Protein AF-A0A0D6KQW9-F1 (afdb_monomer)

Mean predicted aligned error: 8.4 Å

Radius of gyration: 13.54 Å; Cα contacts (8 Å, |Δi|>4): 49; chains: 1; bounding box: 40×24×40 Å

Nearest PDB structures (foldseek):
  3woz-assembly4_D  TM=4.435E-01  e=6.907E+00  Mus musculus
  7u7n-assembly1_D  TM=2.403E-01  e=8.223E+00  Homo sapiens

Foldseek 3Di:
DDDPDDPPDDPLVDDDLVNLVPDDLVNLVVLLVCLVVVPDPDPVVNVSSLSVLVVNCVRPVVSCVVPVVSNPPDDPPPD

pLDDT: mean 82.42, std 18.72, range [35.38, 97.62]

Sequence (79 aa):
MLHKGGASIMKTLGISRKEIAAMTAAEVEELAARLELDNYSNAFEGLNDWHLLRAIAFQRPELVESYIHLLDLEPYDEA

Secondary structure (DSSP, 8-state):
-----------SS---HHHHHH--HHHHHHHHHHHHHT--SSHHHHHHHHHHHHHHHHH-GGGTGGGGGGGT-------

Solvent-accessible surface area (backbone atoms only — not comparable to full-atom values): 5218 Å² total; per-residue (Å²): 137,84,81,86,75,75,91,84,78,78,70,60,88,70,78,46,73,70,56,60,71,68,61,49,63,66,61,44,50,55,51,51,52,50,61,74,63,65,78,55,98,44,73,65,58,50,53,30,54,50,53,47,55,51,56,36,43,77,75,45,42,87,66,30,65,96,50,48,84,77,64,74,72,70,79,84,79,85,125

Structure (mmCIF, N/CA/C/O backbone):
data_AF-A0A0D6KQW9-F1
#
_entry.id   AF-A0A0D6KQW9-F1
#
loop_
_atom_site.group_PDB
_atom_site.id
_atom_site.type_symbol
_atom_site.label_atom_id
_atom_site.label_alt_id
_atom_site.label_comp_id
_atom_site.label_asym_id
_atom_site.label_entity_id
_atom_site.label_seq_id
_atom_site.pdbx_PDB_ins_code
_atom_site.Cartn_x
_atom_site.Cartn_y
_atom_site.Cartn_z
_atom_site.occupancy
_atom_site.B_iso_or_equiv
_atom_site.auth_seq_id
_atom_site.auth_comp_id
_atom_site.auth_asym_id
_atom_site.auth_atom_id
_atom_site.pdbx_PDB_model_num
ATOM 1 N N . MET A 1 1 ? -22.477 -8.493 -20.825 1.00 38.19 1 MET A N 1
ATOM 2 C CA . MET A 1 1 ? -21.141 -8.839 -20.297 1.00 38.19 1 MET A CA 1
ATOM 3 C C . MET A 1 1 ? -20.342 -7.545 -20.223 1.00 38.19 1 MET A C 1
ATOM 5 O O . MET A 1 1 ? -19.783 -7.120 -21.222 1.00 38.19 1 MET A O 1
ATOM 9 N N . LEU A 1 2 ? -20.435 -6.823 -19.105 1.00 35.38 2 LEU A N 1
ATOM 10 C CA . LEU A 1 2 ? -19.791 -5.516 -18.947 1.00 35.38 2 LEU A CA 1
ATOM 11 C C . LEU A 1 2 ? -18.381 -5.748 -18.398 1.00 35.38 2 LEU A C 1
ATOM 13 O O . LEU A 1 2 ? -18.233 -6.093 -17.232 1.00 35.38 2 LEU A O 1
ATOM 17 N N . HIS A 1 3 ? -17.365 -5.592 -19.247 1.00 43.06 3 HIS A N 1
ATOM 18 C CA . HIS A 1 3 ? -15.988 -5.415 -18.791 1.00 43.06 3 HIS A CA 1
ATOM 19 C C . HIS A 1 3 ? -15.894 -4.023 -18.163 1.00 43.06 3 HIS A C 1
ATOM 21 O O . HIS A 1 3 ? -15.936 -3.019 -18.875 1.00 43.06 3 HIS A O 1
ATOM 27 N N . LYS A 1 4 ? -15.802 -3.946 -16.832 1.00 47.00 4 LYS A N 1
ATOM 28 C CA . LYS A 1 4 ? -15.371 -2.719 -16.159 1.00 47.00 4 LYS A CA 1
ATOM 29 C C . LYS A 1 4 ? -13.855 -2.631 -16.292 1.00 47.00 4 LYS A C 1
ATOM 31 O O . LYS A 1 4 ? -13.118 -3.110 -15.444 1.00 47.00 4 LYS A O 1
ATOM 36 N N . GLY A 1 5 ? -13.414 -2.088 -17.422 1.00 41.50 5 GLY A N 1
ATOM 37 C CA . GLY A 1 5 ? -12.024 -1.726 -17.638 1.00 41.50 5 GLY A CA 1
ATOM 38 C C . GLY A 1 5 ? -11.657 -0.470 -16.852 1.00 41.50 5 GLY A C 1
ATOM 39 O O . GLY A 1 5 ? -12.367 0.532 -16.918 1.00 41.50 5 GLY A O 1
ATOM 40 N N . GLY A 1 6 ? -10.514 -0.545 -16.173 1.00 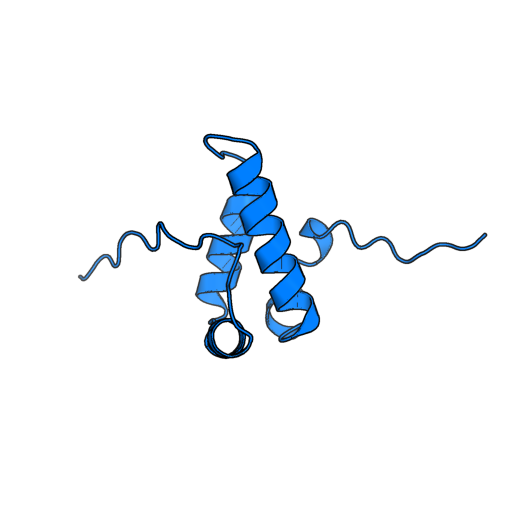44.56 6 GLY A N 1
ATOM 41 C CA . GLY A 1 6 ? -9.584 0.567 -16.020 1.00 44.56 6 GLY A CA 1
ATOM 42 C C . GLY A 1 6 ? -9.917 1.597 -14.948 1.00 44.56 6 GLY A C 1
ATOM 43 O O . GLY A 1 6 ? -10.191 2.748 -15.274 1.00 44.56 6 GLY A O 1
ATOM 44 N N . ALA A 1 7 ? -9.734 1.244 -13.675 1.00 47.03 7 ALA A N 1
ATOM 45 C CA . ALA A 1 7 ? -9.412 2.236 -12.651 1.00 47.03 7 ALA A CA 1
ATOM 46 C C . ALA A 1 7 ? -7.918 2.619 -12.743 1.00 47.03 7 ALA A C 1
ATOM 48 O O . ALA A 1 7 ? -7.143 2.430 -11.814 1.00 47.03 7 ALA A O 1
ATOM 49 N N . SER A 1 8 ? -7.493 3.152 -13.893 1.00 55.22 8 SER A N 1
ATOM 50 C CA . SER A 1 8 ? -6.227 3.882 -13.987 1.00 55.22 8 SER A CA 1
ATOM 51 C C . SER A 1 8 ? -6.513 5.320 -13.567 1.00 55.22 8 SER A C 1
ATOM 53 O O . SER A 1 8 ? -6.902 6.116 -14.408 1.00 55.22 8 SER A O 1
ATOM 55 N N . ILE A 1 9 ? -6.458 5.603 -12.260 1.00 49.03 9 ILE A N 1
ATOM 56 C CA . ILE A 1 9 ? -6.118 6.908 -11.653 1.00 49.03 9 ILE A CA 1
ATOM 57 C C . ILE A 1 9 ? -6.270 6.845 -10.117 1.00 49.03 9 ILE A C 1
ATOM 59 O O . ILE A 1 9 ? -7.172 7.455 -9.551 1.00 49.03 9 ILE A O 1
ATOM 63 N N . MET A 1 10 ? -5.371 6.181 -9.390 1.00 52.38 10 MET A N 1
ATOM 64 C CA . MET A 1 10 ? -5.167 6.547 -7.979 1.00 52.38 10 MET A CA 1
ATOM 65 C C . MET A 1 10 ? -3.799 7.195 -7.831 1.00 52.38 10 MET A C 1
ATOM 67 O O . MET A 1 10 ? -2.781 6.547 -7.632 1.00 52.38 10 MET A O 1
ATOM 71 N N . LYS A 1 11 ? -3.786 8.526 -7.985 1.00 56.59 11 LYS A N 1
ATOM 72 C CA . LYS A 1 11 ? -2.659 9.364 -7.576 1.00 56.59 11 LYS A CA 1
ATOM 73 C C . LYS A 1 11 ? -2.616 9.344 -6.052 1.00 56.59 11 LYS A C 1
ATOM 75 O O . LYS A 1 11 ? -3.399 10.016 -5.393 1.00 56.59 11 LYS A O 1
ATOM 80 N N . THR A 1 12 ? -1.692 8.585 -5.499 1.00 55.47 12 THR A N 1
ATOM 81 C CA . THR A 1 12 ? -1.541 8.280 -4.064 1.00 55.47 12 THR A CA 1
ATOM 82 C C . THR A 1 12 ? -1.235 9.462 -3.158 1.00 55.47 12 THR A C 1
ATOM 84 O O . THR A 1 12 ? -1.204 9.323 -1.940 1.00 55.47 12 THR A O 1
ATOM 87 N N . LEU A 1 13 ? -1.058 10.653 -3.714 1.00 54.97 13 LEU A N 1
ATOM 88 C CA . LEU A 1 13 ? -0.939 11.891 -2.958 1.00 54.97 13 LEU A CA 1
ATOM 89 C C . LEU A 1 13 ? -2.335 12.501 -2.765 1.00 54.97 13 LEU A C 1
ATOM 91 O O . LEU A 1 13 ? -2.653 13.522 -3.368 1.00 54.97 13 LEU A O 1
ATOM 95 N N . GLY A 1 14 ? -3.191 11.860 -1.962 1.00 61.47 14 GLY A N 1
ATOM 96 C CA . GLY A 1 14 ? -4.485 12.461 -1.604 1.00 61.47 14 GLY A CA 1
ATOM 97 C C . GLY A 1 14 ? -5.631 11.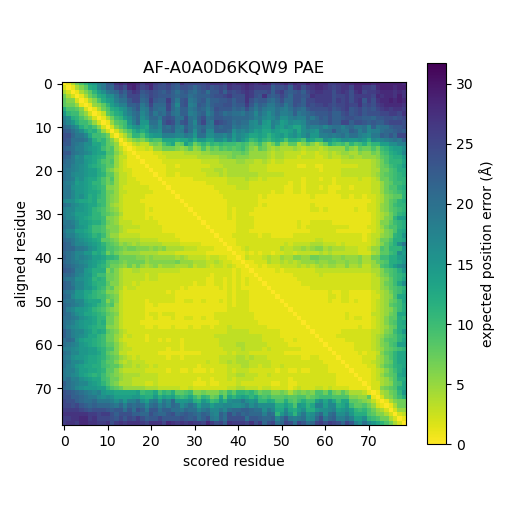533 -1.220 1.00 61.47 14 GLY A C 1
ATOM 98 O O . GLY A 1 14 ? -6.716 12.045 -0.956 1.00 61.47 14 GLY A O 1
ATOM 99 N N . ILE A 1 15 ? -5.430 10.214 -1.168 1.00 77.12 15 ILE A N 1
ATOM 100 C CA . ILE A 1 15 ? -6.500 9.295 -0.763 1.00 77.12 15 ILE A CA 1
ATOM 101 C C . ILE A 1 15 ? -6.913 9.573 0.685 1.00 77.12 15 ILE A C 1
ATOM 103 O O . ILE A 1 15 ? -6.124 9.482 1.629 1.00 77.12 15 ILE A O 1
ATOM 107 N N . SER A 1 16 ? -8.178 9.935 0.853 1.00 84.19 16 SER A N 1
ATOM 108 C CA . SER A 1 16 ? -8.780 10.215 2.145 1.00 84.19 16 SER A CA 1
ATOM 109 C C . SER A 1 16 ? -9.117 8.925 2.897 1.00 84.19 16 SER A C 1
ATOM 111 O O . SER A 1 16 ? -9.354 7.868 2.311 1.00 84.19 16 SER A O 1
ATOM 113 N N . ARG A 1 17 ? -9.253 9.021 4.227 1.00 83.88 17 ARG A N 1
ATOM 114 C CA . ARG A 1 17 ? -9.754 7.902 5.050 1.00 83.88 17 ARG A CA 1
ATOM 115 C C . ARG A 1 17 ? -11.101 7.362 4.561 1.00 83.88 17 ARG A C 1
ATOM 117 O O . ARG A 1 17 ? -11.370 6.172 4.677 1.00 83.88 17 ARG A O 1
ATOM 124 N N . LYS A 1 18 ? -11.956 8.241 4.026 1.00 88.56 18 LYS A N 1
ATOM 125 C CA . LYS A 1 18 ? -13.280 7.872 3.512 1.00 88.56 18 LYS A CA 1
ATOM 126 C C . LYS A 1 18 ? -13.174 6.992 2.266 1.00 88.56 18 LYS A C 1
ATOM 128 O O . LYS A 1 18 ? -13.972 6.075 2.121 1.00 88.56 18 LYS A O 1
ATOM 133 N N . GLU A 1 19 ? -12.206 7.265 1.397 1.00 90.94 19 GLU A N 1
ATOM 134 C CA . GLU A 1 19 ? -11.948 6.445 0.210 1.00 90.94 19 GLU A CA 1
ATOM 135 C C . GLU A 1 19 ? -11.418 5.068 0.608 1.00 90.94 19 GLU A C 1
ATOM 137 O O . GLU A 1 19 ? -11.983 4.070 0.179 1.00 90.94 19 GLU A O 1
ATOM 142 N N . ILE A 1 20 ? -10.450 4.996 1.531 1.00 92.44 20 ILE A N 1
ATOM 143 C CA . ILE A 1 20 ? -9.943 3.710 2.052 1.00 92.44 20 ILE A CA 1
ATOM 144 C C . ILE A 1 20 ? -11.050 2.904 2.738 1.00 92.44 20 ILE A C 1
ATOM 146 O O . ILE A 1 20 ? -11.142 1.693 2.559 1.00 92.44 20 ILE A O 1
ATOM 150 N N . ALA A 1 21 ? -11.941 3.564 3.481 1.00 91.31 21 ALA A N 1
ATOM 151 C CA . ALA A 1 21 ? -13.078 2.895 4.107 1.00 91.31 21 ALA A CA 1
ATOM 152 C C . ALA A 1 21 ? -14.053 2.271 3.089 1.00 91.31 21 ALA A C 1
ATOM 154 O O . ALA A 1 21 ? -14.733 1.305 3.434 1.00 91.31 21 ALA A O 1
ATOM 155 N N . ALA A 1 22 ? -14.119 2.807 1.866 1.00 94.56 22 ALA A N 1
ATOM 156 C CA . ALA A 1 22 ? -14.985 2.321 0.796 1.00 94.56 22 ALA A CA 1
ATOM 157 C C . ALA A 1 22 ? -14.338 1.238 -0.085 1.00 94.56 22 ALA A C 1
ATOM 159 O O . ALA A 1 22 ? -15.054 0.625 -0.876 1.00 94.56 22 ALA A O 1
ATOM 160 N N . MET A 1 23 ? -13.030 0.992 0.051 1.00 95.06 23 MET A N 1
ATOM 161 C CA . MET A 1 23 ? -12.329 -0.015 -0.745 1.00 95.06 23 MET A CA 1
ATOM 162 C C . MET A 1 23 ? -12.822 -1.428 -0.432 1.00 95.06 23 MET A C 1
ATOM 164 O O . MET A 1 23 ? -13.089 -1.798 0.717 1.00 95.06 23 MET A O 1
ATOM 168 N N . THR A 1 24 ? -12.919 -2.226 -1.487 1.00 96.62 24 THR A N 1
ATOM 169 C CA . THR A 1 24 ? -13.320 -3.629 -1.444 1.00 96.62 24 THR A CA 1
ATOM 170 C C . THR A 1 24 ? -12.110 -4.559 -1.460 1.00 96.62 24 THR A C 1
ATOM 172 O O . THR A 1 24 ? -11.031 -4.186 -1.910 1.00 96.62 24 THR A O 1
ATOM 175 N N . ALA A 1 25 ? -12.295 -5.807 -1.020 1.00 96.69 25 ALA A N 1
ATOM 176 C CA . ALA A 1 25 ? -11.235 -6.818 -1.068 1.00 96.69 25 ALA A CA 1
ATOM 177 C C . ALA A 1 25 ? -10.707 -7.058 -2.495 1.00 96.69 25 ALA A C 1
ATOM 179 O O . ALA A 1 25 ? -9.506 -7.216 -2.668 1.00 96.69 25 ALA A O 1
ATOM 180 N N . ALA A 1 26 ? -11.579 -7.010 -3.510 1.00 97.31 26 ALA A N 1
ATOM 181 C CA . ALA A 1 26 ? -11.185 -7.171 -4.911 1.00 97.31 26 ALA A CA 1
ATOM 182 C C . ALA A 1 26 ? -10.279 -6.026 -5.400 1.00 97.31 26 ALA A C 1
ATOM 184 O O . ALA A 1 26 ? -9.295 -6.266 -6.088 1.00 97.31 26 ALA A O 1
ATOM 185 N N . GLU A 1 27 ? -10.562 -4.781 -5.006 1.00 96.81 27 GLU A N 1
ATOM 186 C CA . GLU A 1 27 ? -9.697 -3.640 -5.345 1.00 96.81 27 GLU A CA 1
ATOM 187 C C . GLU A 1 27 ? -8.325 -3.737 -4.660 1.00 96.81 27 GLU A C 1
ATOM 189 O O . GLU A 1 27 ? -7.314 -3.338 -5.239 1.00 96.81 27 GLU A O 1
ATOM 194 N N . VAL A 1 28 ? -8.274 -4.279 -3.437 1.00 97.06 28 VAL A N 1
ATOM 195 C CA . VAL A 1 28 ? -7.010 -4.522 -2.722 1.00 97.06 28 VAL A CA 1
ATOM 196 C C . VAL A 1 28 ? -6.237 -5.697 -3.330 1.00 97.06 28 VAL A C 1
ATOM 198 O O . VAL A 1 28 ? -5.019 -5.615 -3.449 1.00 97.06 28 VAL A O 1
ATOM 201 N N . GLU A 1 29 ? -6.922 -6.746 -3.784 1.00 97.62 29 GLU A N 1
ATOM 202 C CA . GLU A 1 29 ? -6.318 -7.855 -4.533 1.00 97.62 29 GLU A CA 1
ATOM 203 C C . GLU A 1 29 ? -5.698 -7.367 -5.851 1.00 97.62 29 GLU A C 1
ATOM 205 O O . GLU A 1 29 ? -4.546 -7.681 -6.145 1.00 97.62 29 GLU A O 1
ATOM 210 N N . GLU A 1 30 ? -6.403 -6.525 -6.613 1.00 97.50 30 GLU A N 1
ATOM 211 C CA . GLU A 1 30 ? -5.858 -5.916 -7.832 1.00 97.50 30 GLU A CA 1
ATOM 212 C C . GLU A 1 30 ? -4.645 -5.018 -7.544 1.00 97.50 30 GLU A C 1
ATOM 214 O O . GLU A 1 30 ? -3.704 -4.980 -8.336 1.00 97.50 30 GLU A O 1
ATOM 219 N N . LEU A 1 31 ? -4.656 -4.279 -6.430 1.00 96.44 31 LEU A N 1
ATOM 220 C CA . LEU A 1 31 ? -3.518 -3.477 -5.974 1.00 96.44 31 LEU A CA 1
ATOM 221 C C . LEU A 1 31 ? -2.305 -4.355 -5.640 1.00 96.44 31 LEU A C 1
ATOM 223 O O . LEU A 1 31 ? -1.208 -4.091 -6.132 1.00 96.44 31 LEU A O 1
ATOM 227 N N . ALA A 1 32 ? -2.504 -5.410 -4.849 1.00 96.88 32 ALA A N 1
ATOM 228 C CA . ALA A 1 32 ? -1.451 -6.355 -4.495 1.00 96.88 32 ALA A CA 1
ATOM 229 C C . ALA A 1 32 ? -0.879 -7.047 -5.741 1.00 96.88 32 ALA A C 1
ATOM 231 O O . ALA A 1 32 ? 0.336 -7.119 -5.897 1.00 96.88 32 ALA A O 1
ATOM 232 N N . ALA A 1 33 ? -1.732 -7.456 -6.685 1.00 97.19 33 ALA A N 1
ATOM 233 C CA . ALA A 1 33 ? -1.297 -8.073 -7.936 1.00 97.19 33 ALA A CA 1
ATOM 234 C C . ALA A 1 33 ? -0.402 -7.149 -8.782 1.00 97.19 33 ALA A C 1
ATOM 236 O O . ALA A 1 33 ? 0.544 -7.624 -9.410 1.00 97.19 33 ALA A O 1
ATOM 237 N N . ARG A 1 34 ? -0.663 -5.832 -8.799 1.00 96.62 34 ARG A N 1
AT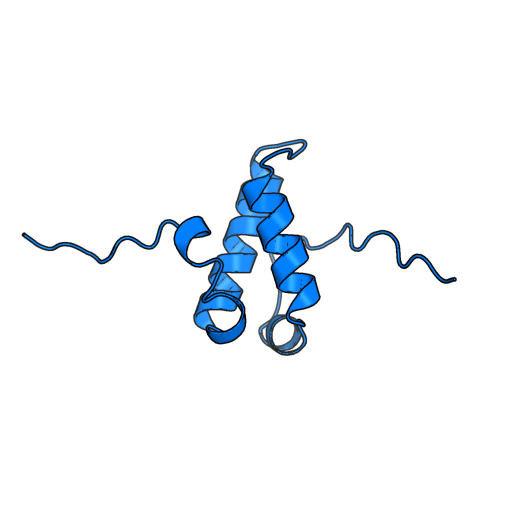OM 238 C CA . ARG A 1 34 ? 0.219 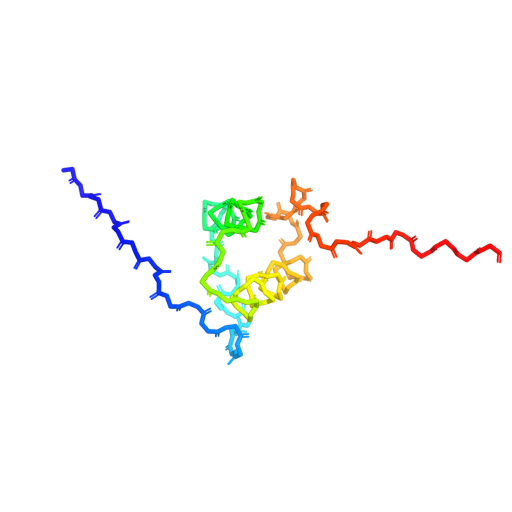-4.871 -9.486 1.00 96.62 34 ARG A CA 1
AT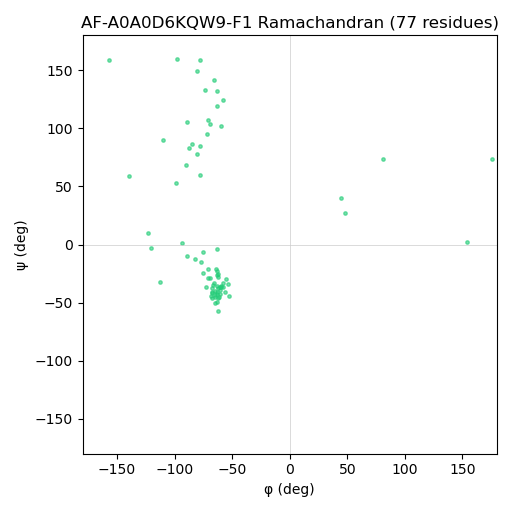OM 239 C C . ARG A 1 34 ? 1.580 -4.756 -8.807 1.00 96.62 34 ARG A C 1
ATOM 241 O O . ARG A 1 34 ? 2.587 -4.691 -9.504 1.00 96.62 34 ARG A O 1
ATOM 248 N N . LEU A 1 35 ? 1.613 -4.748 -7.473 1.00 95.56 35 LEU A N 1
ATOM 249 C CA . LEU A 1 35 ? 2.853 -4.708 -6.692 1.00 95.56 35 LEU A CA 1
ATOM 250 C C . LEU A 1 35 ? 3.696 -5.971 -6.883 1.00 95.56 35 LEU A C 1
ATOM 252 O O . LEU A 1 35 ? 4.891 -5.854 -7.112 1.00 95.56 35 LEU A O 1
ATOM 256 N N . GLU A 1 36 ? 3.071 -7.147 -6.876 1.00 95.81 36 GLU A N 1
ATOM 257 C CA . GLU A 1 36 ? 3.735 -8.432 -7.144 1.00 95.81 36 GLU A CA 1
ATOM 258 C C . GLU A 1 36 ? 4.310 -8.509 -8.560 1.00 95.81 36 GLU A C 1
ATOM 260 O O . GLU A 1 36 ? 5.399 -9.035 -8.781 1.00 95.81 36 GLU A O 1
ATOM 265 N N . LEU A 1 37 ? 3.567 -7.996 -9.545 1.00 96.31 37 LEU A N 1
ATOM 266 C CA . LEU A 1 37 ? 4.011 -8.018 -10.933 1.00 96.31 37 LEU A CA 1
ATOM 267 C C . LEU A 1 37 ? 5.206 -7.081 -11.173 1.00 96.31 37 LEU A C 1
ATOM 269 O O . LEU A 1 37 ? 5.977 -7.327 -12.099 1.00 96.31 37 LEU A O 1
ATOM 273 N N . ASP A 1 38 ? 5.311 -6.00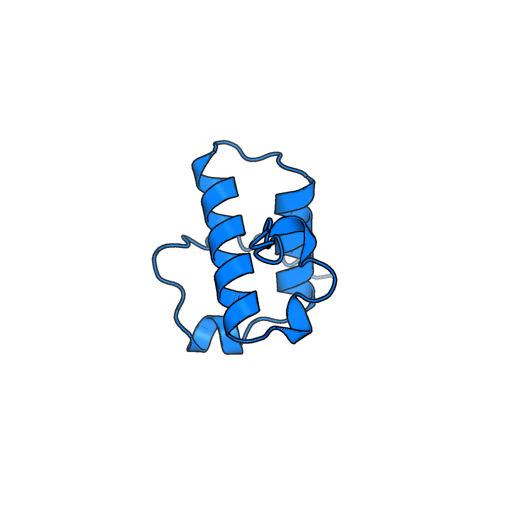0 -10.392 1.00 92.69 38 ASP A N 1
ATOM 274 C CA . ASP A 1 38 ? 6.357 -4.967 -10.463 1.00 92.69 38 ASP A CA 1
ATOM 275 C C . ASP A 1 38 ? 6.622 -4.430 -11.890 1.00 92.69 38 ASP A C 1
ATOM 277 O O . ASP A 1 38 ? 7.704 -3.968 -12.243 1.00 92.69 38 ASP A O 1
ATOM 281 N N . ASN A 1 39 ? 5.608 -4.480 -12.759 1.00 93.62 39 ASN A N 1
ATOM 282 C CA . ASN A 1 39 ? 5.714 -4.077 -14.164 1.00 93.62 39 ASN A CA 1
ATOM 283 C C . ASN A 1 39 ? 5.183 -2.654 -14.372 1.00 93.62 39 ASN A C 1
ATOM 285 O O . ASN A 1 39 ? 4.290 -2.402 -15.189 1.00 93.62 39 ASN A O 1
ATOM 289 N N . TYR A 1 40 ? 5.699 -1.724 -13.575 1.00 93.06 40 TYR A N 1
ATOM 290 C CA . TYR A 1 40 ? 5.328 -0.317 -13.647 1.00 93.06 40 TYR A CA 1
ATOM 291 C C . TYR A 1 40 ? 6.065 0.397 -14.778 1.00 93.06 40 TYR A C 1
ATOM 293 O O . TYR A 1 40 ? 7.213 0.092 -15.099 1.00 93.06 40 TYR A O 1
ATOM 301 N N . SER A 1 41 ? 5.428 1.420 -15.355 1.00 91.56 41 SER A N 1
ATOM 302 C CA . SER A 1 41 ? 6.078 2.226 -16.399 1.00 91.56 41 SER A CA 1
ATOM 303 C C . SER A 1 41 ? 7.191 3.111 -15.828 1.00 91.56 41 SER A C 1
ATOM 305 O O . SER A 1 41 ? 8.066 3.569 -16.562 1.00 91.56 41 SER A O 1
ATOM 307 N N . ASN A 1 42 ? 7.150 3.387 -14.520 1.00 91.31 42 ASN A N 1
ATOM 308 C CA . ASN A 1 42 ? 8.192 4.090 -13.781 1.00 91.31 42 ASN A CA 1
ATOM 309 C C . ASN A 1 42 ? 8.138 3.750 -12.278 1.00 91.31 42 ASN A C 1
ATOM 311 O O . ASN A 1 42 ? 7.091 3.379 -11.753 1.00 91.31 42 ASN A O 1
ATOM 315 N N . ALA A 1 43 ? 9.250 3.964 -11.569 1.00 86.19 43 ALA A N 1
ATOM 316 C CA . ALA A 1 43 ? 9.380 3.623 -10.149 1.00 86.19 43 ALA A CA 1
ATOM 317 C C . ALA A 1 43 ? 8.411 4.378 -9.215 1.00 86.19 43 ALA A C 1
ATOM 319 O O . ALA A 1 43 ? 8.074 3.876 -8.143 1.00 86.19 43 ALA A O 1
ATOM 320 N N . PHE A 1 44 ?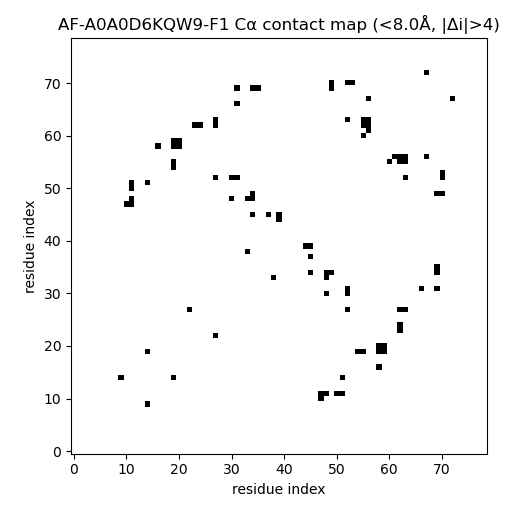 7.937 5.572 -9.595 1.00 90.19 44 PHE A N 1
ATOM 321 C CA . PHE A 1 44 ? 7.006 6.325 -8.751 1.00 90.19 44 PHE A CA 1
ATOM 322 C C . PHE A 1 44 ? 5.620 5.688 -8.716 1.00 90.19 44 PHE A C 1
ATOM 324 O O . PHE A 1 44 ? 4.936 5.835 -7.712 1.00 90.19 44 PHE A O 1
ATOM 331 N N . GLU A 1 45 ? 5.197 4.985 -9.769 1.00 90.38 45 GLU A N 1
ATOM 332 C CA . GLU A 1 45 ? 3.920 4.259 -9.782 1.00 90.38 45 GLU A CA 1
ATOM 333 C C . GLU A 1 45 ? 3.928 3.069 -8.817 1.00 90.38 45 GLU A C 1
ATOM 335 O O . GLU A 1 45 ? 2.973 2.905 -8.062 1.00 90.38 45 GLU A O 1
ATOM 340 N N . GLY A 1 46 ? 5.029 2.316 -8.756 1.00 91.19 46 GLY A N 1
ATOM 341 C CA . GLY A 1 46 ? 5.184 1.246 -7.767 1.00 91.19 46 GLY A CA 1
ATOM 342 C C . GLY A 1 46 ? 5.220 1.781 -6.336 1.00 91.19 46 GLY A C 1
ATOM 343 O O . GLY A 1 46 ? 4.490 1.303 -5.470 1.00 91.19 46 GLY A O 1
ATOM 344 N N . LEU A 1 47 ? 5.986 2.853 -6.094 1.00 91.44 47 LEU A N 1
ATOM 345 C CA . LEU A 1 47 ? 6.032 3.515 -4.783 1.00 91.44 47 LEU A CA 1
ATOM 346 C C . LEU A 1 47 ? 4.654 4.044 -4.350 1.00 91.44 47 LEU A C 1
ATOM 348 O O . LEU A 1 47 ? 4.294 4.019 -3.173 1.00 91.44 47 LEU A O 1
ATOM 352 N N . ASN A 1 48 ? 3.882 4.524 -5.317 1.00 93.12 48 ASN A N 1
ATOM 353 C CA . ASN A 1 48 ? 2.521 4.989 -5.142 1.00 93.12 48 ASN A CA 1
ATOM 354 C C . ASN A 1 48 ? 1.601 3.854 -4.669 1.00 93.12 48 ASN A C 1
ATOM 356 O O . ASN A 1 48 ? 1.029 3.947 -3.584 1.00 93.12 48 ASN A O 1
ATOM 360 N N . ASP A 1 49 ? 1.520 2.756 -5.413 1.00 94.94 49 ASP A N 1
ATOM 361 C CA . ASP A 1 49 ? 0.708 1.604 -5.013 1.00 94.94 49 ASP A CA 1
ATOM 362 C C . ASP A 1 49 ? 1.166 1.017 -3.661 1.00 94.94 49 ASP A C 1
ATOM 364 O O . ASP A 1 49 ? 0.332 0.681 -2.815 1.00 94.94 49 ASP A O 1
ATOM 368 N N . TRP A 1 50 ? 2.475 1.012 -3.384 1.00 94.50 50 TRP A N 1
ATOM 369 C CA . TRP A 1 50 ? 3.019 0.577 -2.095 1.00 94.50 50 TRP A CA 1
ATOM 370 C C . TRP A 1 50 ? 2.542 1.465 -0.937 1.00 94.50 50 TRP A C 1
ATOM 372 O O . TRP A 1 50 ? 2.076 0.973 0.094 1.00 94.50 50 TRP A O 1
ATOM 382 N N . HIS A 1 51 ? 2.580 2.792 -1.106 1.00 93.31 51 HIS A N 1
ATOM 383 C CA . HIS A 1 51 ? 2.066 3.728 -0.106 1.00 93.31 51 HIS A CA 1
ATOM 384 C C . HIS A 1 51 ? 0.559 3.579 0.129 1.00 93.31 51 HIS A C 1
ATOM 386 O O . HIS A 1 51 ? 0.114 3.728 1.272 1.00 93.31 51 HIS A O 1
ATOM 392 N N . LEU A 1 52 ? -0.224 3.268 -0.909 1.00 95.00 52 LEU A N 1
ATOM 393 C CA . LEU A 1 52 ? -1.650 2.979 -0.757 1.00 95.00 52 LEU A CA 1
ATOM 394 C C . LEU A 1 52 ? -1.866 1.707 0.061 1.00 95.00 52 LEU A C 1
ATOM 396 O O . LEU A 1 52 ? -2.597 1.748 1.051 1.00 95.00 52 LEU A O 1
ATOM 400 N N . LEU A 1 53 ? -1.195 0.609 -0.296 1.00 95.38 53 LEU A N 1
ATOM 401 C CA . LEU A 1 53 ? -1.299 -0.658 0.430 1.00 95.38 53 LEU A CA 1
ATOM 402 C C . LEU A 1 53 ? -0.937 -0.467 1.912 1.00 95.38 53 LEU A C 1
ATOM 404 O O . LEU A 1 53 ? -1.655 -0.927 2.803 1.00 95.38 53 LEU A O 1
ATOM 408 N N . ARG A 1 54 ? 0.103 0.331 2.188 1.00 93.81 54 ARG A N 1
ATOM 409 C CA . ARG A 1 54 ? 0.511 0.701 3.548 1.00 93.81 54 ARG A CA 1
ATOM 410 C C . ARG A 1 54 ? -0.563 1.507 4.282 1.00 93.81 54 ARG A C 1
ATOM 412 O O . ARG A 1 54 ? -0.829 1.255 5.454 1.00 93.81 54 ARG A O 1
ATOM 419 N N . ALA A 1 55 ? -1.202 2.468 3.617 1.00 93.75 55 ALA A N 1
ATOM 420 C CA . ALA A 1 55 ? -2.281 3.262 4.206 1.00 93.75 55 ALA A CA 1
ATOM 421 C C . ALA A 1 55 ? -3.535 2.427 4.520 1.00 93.75 55 ALA A C 1
ATOM 423 O O . ALA A 1 55 ? -4.215 2.708 5.514 1.00 93.75 55 ALA A O 1
ATOM 424 N N . ILE A 1 56 ? -3.826 1.407 3.704 1.00 94.88 56 ILE A N 1
ATOM 425 C CA . ILE A 1 56 ? -4.904 0.440 3.947 1.00 94.88 56 ILE A CA 1
ATOM 426 C C . ILE A 1 56 ? -4.549 -0.427 5.156 1.00 94.88 56 ILE A C 1
ATOM 428 O O . ILE A 1 56 ? -5.386 -0.560 6.043 1.00 94.88 56 ILE A O 1
ATOM 432 N N . ALA A 1 57 ? -3.310 -0.916 5.268 1.00 94.00 57 ALA A N 1
ATOM 433 C CA . ALA A 1 57 ? -2.885 -1.752 6.396 1.00 94.00 57 ALA A CA 1
ATOM 434 C C . ALA A 1 57 ? -3.071 -1.057 7.756 1.00 94.00 57 ALA A C 1
ATOM 436 O O . ALA A 1 57 ? -3.435 -1.698 8.738 1.00 94.00 57 ALA A O 1
ATOM 437 N N . PHE A 1 58 ? -2.916 0.270 7.812 1.00 91.31 58 PHE A N 1
ATOM 438 C CA . PHE A 1 58 ? -3.172 1.046 9.031 1.00 91.31 58 PHE A CA 1
ATOM 439 C C . PHE A 1 58 ? -4.658 1.256 9.369 1.00 91.31 58 PHE A C 1
ATOM 441 O O . PHE A 1 58 ? -4.976 1.542 10.522 1.00 91.31 58 PHE A O 1
ATOM 448 N N . GLN A 1 59 ? -5.569 1.196 8.394 1.00 93.31 59 GLN A N 1
ATOM 449 C CA . GLN A 1 59 ? -6.980 1.581 8.579 1.00 93.31 59 GLN A CA 1
ATOM 450 C C . GLN A 1 59 ? -7.964 0.416 8.476 1.00 93.31 59 GLN A C 1
ATOM 452 O O . GLN A 1 59 ? -9.015 0.449 9.113 1.00 93.31 59 GLN A O 1
ATOM 457 N N . ARG A 1 60 ? -7.641 -0.570 7.642 1.00 95.31 60 ARG A N 1
ATOM 458 C CA . ARG A 1 60 ? -8.434 -1.752 7.296 1.00 95.31 60 ARG A CA 1
ATOM 459 C C . ARG A 1 60 ? -7.493 -2.973 7.226 1.00 95.31 60 ARG A C 1
ATOM 461 O O . ARG A 1 60 ? -7.351 -3.556 6.149 1.00 95.31 60 ARG A O 1
ATOM 468 N N . PRO A 1 61 ? -6.785 -3.322 8.321 1.00 94.69 61 PRO A N 1
ATOM 469 C CA . PRO A 1 61 ? -5.760 -4.374 8.321 1.00 94.69 61 PRO A CA 1
ATOM 470 C C . PRO A 1 61 ? -6.276 -5.726 7.811 1.00 94.69 61 PRO A C 1
ATOM 472 O O . PRO A 1 61 ? -5.530 -6.469 7.180 1.00 94.69 61 PRO A O 1
ATOM 475 N N . GLU A 1 62 ? -7.564 -6.016 8.000 1.00 96.19 62 GLU A N 1
ATOM 476 C CA . GLU A 1 62 ? -8.200 -7.250 7.541 1.00 96.19 62 GLU A CA 1
ATOM 477 C C . GLU A 1 62 ? -8.209 -7.414 6.012 1.00 96.19 62 GLU A C 1
ATOM 479 O O . GLU A 1 62 ? -8.313 -8.532 5.519 1.00 96.19 62 GLU A O 1
ATOM 484 N N . LEU A 1 63 ? -8.094 -6.321 5.246 1.00 96.94 63 LEU A N 1
ATOM 485 C CA . LEU A 1 63 ? -8.013 -6.383 3.782 1.00 96.94 63 LEU A CA 1
ATOM 486 C C . LEU A 1 63 ? -6.598 -6.690 3.278 1.00 96.94 63 LEU A C 1
ATOM 488 O O . LEU A 1 63 ? -6.423 -6.961 2.094 1.00 96.94 63 LEU A O 1
ATOM 492 N N . VAL A 1 64 ? -5.593 -6.614 4.154 1.00 95.19 64 VAL A N 1
ATOM 493 C CA . VAL A 1 64 ? -4.169 -6.633 3.779 1.00 95.19 64 VAL A CA 1
ATOM 494 C C . VAL A 1 64 ? -3.411 -7.794 4.412 1.00 95.19 64 VAL A C 1
ATOM 496 O O . VAL A 1 64 ? -2.236 -7.978 4.120 1.00 95.19 64 VAL A O 1
ATOM 499 N N . GLU A 1 65 ? -4.075 -8.600 5.243 1.00 93.06 65 GLU A N 1
ATOM 500 C CA . GLU A 1 65 ? -3.470 -9.721 5.971 1.00 93.06 65 GLU A CA 1
ATOM 501 C C . GLU A 1 65 ? -2.713 -10.682 5.038 1.00 93.06 65 GLU A C 1
ATOM 503 O O . GLU A 1 65 ? -1.566 -11.029 5.306 1.00 93.06 65 GLU A O 1
ATOM 508 N N . SER A 1 66 ? -3.305 -11.036 3.892 1.00 95.06 66 SER A N 1
ATOM 509 C CA . SER A 1 66 ? -2.681 -11.914 2.887 1.00 95.06 66 SER A CA 1
ATOM 510 C C . SER A 1 66 ? -1.593 -11.245 2.037 1.00 95.06 66 SER A C 1
ATOM 512 O O . SER A 1 66 ? -0.950 -11.926 1.245 1.00 95.06 66 SER A O 1
ATOM 514 N N . TYR A 1 67 ? -1.401 -9.932 2.174 1.00 95.19 67 TYR A N 1
ATOM 515 C CA . TYR A 1 67 ? -0.498 -9.116 1.352 1.00 95.19 67 TYR A CA 1
ATOM 516 C C . TYR A 1 67 ? 0.548 -8.373 2.192 1.00 95.19 67 TYR A C 1
ATOM 518 O O . TYR A 1 67 ? 1.250 -7.497 1.690 1.00 95.19 67 TYR A O 1
ATOM 526 N N . ILE A 1 68 ? 0.649 -8.691 3.485 1.00 91.69 68 ILE A N 1
ATOM 527 C CA . ILE A 1 68 ? 1.514 -7.985 4.435 1.00 91.69 68 ILE A CA 1
ATOM 528 C C . ILE A 1 68 ? 3.001 -8.098 4.068 1.00 91.69 68 ILE A C 1
ATOM 530 O O . ILE A 1 68 ? 3.774 -7.180 4.339 1.00 91.69 68 ILE A O 1
ATOM 534 N N . HIS A 1 69 ? 3.390 -9.186 3.393 1.00 92.19 69 HIS A N 1
ATOM 535 C CA . HIS A 1 69 ? 4.750 -9.427 2.903 1.00 92.19 69 HIS A CA 1
ATOM 536 C C . HIS A 1 69 ? 5.204 -8.408 1.850 1.00 92.19 69 HIS A C 1
ATOM 538 O O . HIS A 1 69 ? 6.401 -8.211 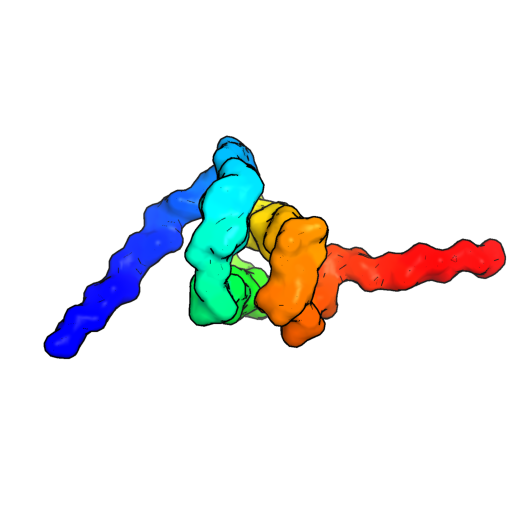1.687 1.00 92.19 69 HIS A O 1
ATOM 544 N N . LEU A 1 70 ? 4.275 -7.714 1.182 1.00 94.00 70 LEU A N 1
ATOM 545 C CA . LEU A 1 70 ? 4.586 -6.645 0.224 1.00 94.00 70 LEU A CA 1
ATOM 546 C C . LEU A 1 70 ? 4.984 -5.323 0.892 1.00 94.00 70 LEU A C 1
ATOM 548 O O . LEU A 1 70 ? 5.482 -4.417 0.224 1.00 94.00 70 LEU A O 1
ATOM 552 N N . LEU A 1 71 ? 4.727 -5.165 2.192 1.00 91.00 71 LEU A N 1
ATOM 553 C CA . LEU A 1 71 ? 4.941 -3.902 2.900 1.00 91.00 71 LEU A CA 1
ATOM 554 C C . LEU A 1 71 ? 6.302 -3.793 3.590 1.00 91.00 71 LEU A C 1
ATOM 556 O O . LEU A 1 71 ? 6.557 -2.761 4.211 1.00 91.00 71 LEU A O 1
ATOM 560 N N . ASP A 1 72 ? 7.147 -4.820 3.463 1.00 77.50 72 ASP A N 1
ATOM 561 C CA . ASP A 1 72 ? 8.459 -4.924 4.119 1.00 77.50 72 ASP A CA 1
ATOM 562 C C . ASP A 1 72 ? 8.389 -4.507 5.602 1.00 77.50 72 ASP A C 1
ATOM 564 O O . ASP A 1 72 ? 9.208 -3.758 6.135 1.00 77.50 72 ASP A O 1
ATOM 568 N N . LEU A 1 73 ? 7.300 -4.921 6.262 1.00 70.19 73 LEU A N 1
ATOM 569 C CA . LEU A 1 73 ? 7.082 -4.693 7.683 1.00 70.19 73 LEU A CA 1
ATOM 570 C C . LEU A 1 73 ? 7.877 -5.748 8.443 1.00 70.19 73 LEU A C 1
ATOM 572 O O . LEU A 1 73 ? 7.316 -6.740 8.909 1.00 70.19 73 LEU A O 1
ATOM 576 N N . GLU A 1 74 ? 9.188 -5.558 8.549 1.00 61.06 74 GLU A N 1
ATOM 577 C CA . GLU A 1 74 ? 9.971 -6.371 9.471 1.00 61.06 74 GLU A CA 1
ATOM 578 C C . GLU A 1 74 ? 9.493 -6.091 10.908 1.00 61.06 74 GLU A C 1
ATOM 580 O O . GLU A 1 74 ? 9.329 -4.923 11.294 1.00 61.06 74 GLU A O 1
ATOM 585 N N . PRO A 1 75 ? 9.237 -7.128 11.730 1.00 58.16 75 PRO A N 1
ATOM 586 C CA . PRO A 1 75 ? 9.165 -6.919 13.164 1.00 58.16 75 PRO A CA 1
ATOM 587 C C . PRO A 1 75 ? 10.505 -6.320 13.583 1.00 58.16 75 PRO A C 1
ATOM 589 O O . PRO A 1 75 ? 11.560 -6.866 13.278 1.00 58.16 75 PRO A O 1
ATOM 592 N N . TYR A 1 76 ? 10.454 -5.162 14.229 1.00 51.94 76 TYR A N 1
ATOM 593 C CA . TYR A 1 76 ? 11.642 -4.492 14.733 1.00 51.94 76 TYR A CA 1
ATOM 594 C C . TYR A 1 76 ? 12.352 -5.417 15.735 1.00 51.94 76 TYR A C 1
ATOM 596 O O . TYR A 1 76 ? 11.885 -5.583 16.863 1.00 51.94 76 TYR A O 1
ATOM 604 N N . ASP A 1 77 ? 13.427 -6.071 15.287 1.00 63.03 77 ASP A N 1
ATOM 605 C CA . ASP A 1 77 ? 14.254 -6.970 16.092 1.00 63.03 77 ASP A CA 1
ATOM 606 C C . ASP A 1 77 ? 15.325 -6.127 16.795 1.00 63.03 77 ASP A C 1
ATOM 608 O O . ASP A 1 77 ? 16.430 -5.914 16.293 1.00 63.03 77 ASP A O 1
ATOM 612 N N . GLU A 1 78 ? 14.949 -5.537 17.931 1.00 57.09 78 GLU A N 1
ATOM 613 C CA . GLU A 1 78 ? 15.909 -4.942 18.863 1.00 57.09 78 GLU A CA 1
ATOM 614 C C . GLU A 1 78 ? 16.665 -6.085 19.565 1.00 57.09 78 GLU A C 1
ATOM 616 O O . GLU A 1 78 ? 16.169 -6.666 20.533 1.00 57.09 78 GLU A O 1
ATOM 621 N N . ALA A 1 79 ? 17.843 -6.432 19.034 1.00 68.06 79 ALA A N 1
ATOM 622 C CA . ALA A 1 79 ? 18.826 -7.307 19.682 1.00 68.06 79 ALA A CA 1
ATOM 623 C C . ALA A 1 79 ? 19.615 -6.583 20.787 1.00 68.06 79 ALA A C 1
ATOM 625 O O . ALA A 1 79 ? 19.954 -5.389 20.600 1.00 68.06 79 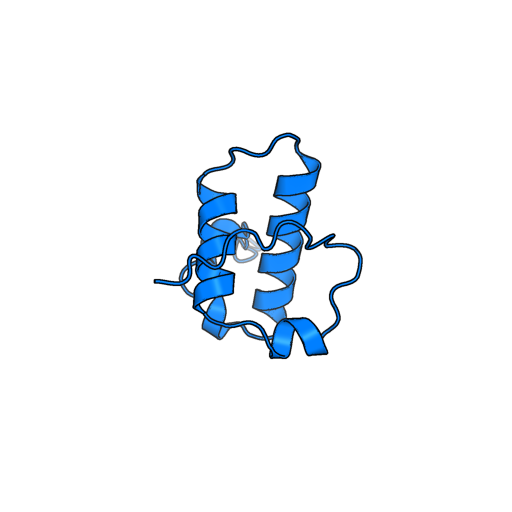ALA A O 1
#